Protein AF-A0A958DHJ3-F1 (afdb_monomer_lite)

Structure (mmCIF, N/CA/C/O backbone):
data_AF-A0A958DHJ3-F1
#
_entry.id   AF-A0A958DHJ3-F1
#
loop_
_atom_site.group_PDB
_atom_site.id
_atom_site.type_symbol
_atom_site.label_atom_id
_atom_site.label_alt_id
_atom_site.label_comp_id
_atom_site.label_asym_id
_atom_site.label_entity_id
_atom_site.label_seq_id
_atom_site.pdbx_PDB_ins_code
_atom_site.Cartn_x
_atom_site.Cartn_y
_atom_site.Cartn_z
_atom_site.occupancy
_atom_site.B_iso_or_equiv
_atom_site.auth_seq_id
_atom_site.auth_comp_id
_atom_site.auth_asym_id
_atom_site.auth_atom_id
_atom_site.pdbx_PDB_model_num
ATOM 1 N N . MET A 1 1 ? -9.328 -11.571 18.055 1.00 63.94 1 MET A N 1
ATOM 2 C CA . MET A 1 1 ? -9.477 -10.107 17.894 1.00 63.94 1 MET A CA 1
ATOM 3 C C . MET A 1 1 ? -10.730 -9.614 18.591 1.00 63.94 1 MET A C 1
ATOM 5 O O . MET A 1 1 ? -10.583 -9.025 19.646 1.00 63.94 1 MET A O 1
ATOM 9 N N . HIS A 1 2 ? -11.938 -9.923 18.118 1.00 74.88 2 HIS A N 1
ATOM 10 C CA . HIS A 1 2 ? -13.182 -9.387 18.706 1.00 74.88 2 HIS A CA 1
ATOM 11 C C . HIS A 1 2 ? -13.475 -9.856 20.135 1.00 74.88 2 HIS A C 1
ATOM 13 O O . HIS A 1 2 ? -14.019 -9.101 20.931 1.00 74.88 2 HIS A O 1
ATOM 19 N N . GLN A 1 3 ? -13.058 -11.077 20.484 1.00 73.19 3 GLN A N 1
ATOM 20 C CA . GLN A 1 3 ? -13.177 -11.605 21.851 1.00 73.19 3 GLN A CA 1
ATOM 21 C C . GLN A 1 3 ? -12.155 -10.990 22.823 1.00 73.19 3 GLN A C 1
ATOM 23 O O . GLN A 1 3 ? -12.395 -10.937 24.022 1.00 73.19 3 GLN A O 1
ATOM 28 N N . THR A 1 4 ? -11.015 -10.523 22.308 1.00 80.94 4 THR A N 1
ATOM 29 C CA . THR A 1 4 ? -9.913 -9.950 23.102 1.00 80.94 4 THR A CA 1
ATOM 30 C C . THR A 1 4 ? -10.012 -8.426 23.190 1.00 80.94 4 THR A C 1
ATOM 32 O O . THR A 1 4 ? -9.652 -7.837 24.201 1.00 80.94 4 THR A O 1
ATOM 35 N N . PHE A 1 5 ? -10.530 -7.787 22.141 1.00 82.12 5 PHE A N 1
ATOM 36 C CA . PHE A 1 5 ? -10.710 -6.345 22.020 1.00 82.12 5 PHE A CA 1
ATOM 37 C C . PHE A 1 5 ? -12.178 -6.050 21.717 1.00 82.12 5 PHE A C 1
ATOM 39 O O . PHE A 1 5 ? -12.564 -5.783 20.577 1.00 82.12 5 PHE A O 1
ATOM 46 N N . SER A 1 6 ? -13.003 -6.111 22.759 1.00 79.12 6 SER A N 1
ATOM 47 C CA . SER A 1 6 ? -14.455 -5.936 22.661 1.00 79.12 6 SER A CA 1
ATOM 48 C C . SER A 1 6 ? -14.868 -4.560 22.132 1.00 79.12 6 SER A C 1
ATOM 50 O O . SER A 1 6 ? -15.937 -4.447 21.551 1.00 79.12 6 SER A O 1
ATOM 52 N N . GLN A 1 7 ? -14.022 -3.529 22.237 1.00 87.00 7 GLN A N 1
ATOM 53 C CA . GLN A 1 7 ? -14.271 -2.216 21.622 1.00 87.00 7 GLN A CA 1
ATOM 54 C C . GLN A 1 7 ? -14.120 -2.179 20.086 1.00 87.00 7 GLN A C 1
ATOM 56 O O . GLN A 1 7 ? -14.465 -1.178 19.464 1.00 87.00 7 GLN A O 1
ATOM 61 N N . HIS A 1 8 ? -13.612 -3.243 19.457 1.00 84.56 8 HIS A N 1
ATOM 62 C CA . HIS A 1 8 ? -13.375 -3.308 18.010 1.00 84.56 8 HIS A CA 1
ATOM 63 C C . HIS A 1 8 ? -14.226 -4.393 17.339 1.00 84.56 8 HIS A C 1
ATOM 65 O O . HIS A 1 8 ? -13.747 -5.089 16.448 1.00 84.56 8 HIS A O 1
ATOM 71 N N . GLN A 1 9 ? -15.493 -4.540 17.753 1.00 84.44 9 GLN A N 1
ATOM 72 C CA . GLN A 1 9 ? -16.400 -5.552 17.185 1.00 84.44 9 GLN A CA 1
ATOM 73 C C . GLN A 1 9 ? -16.604 -5.404 15.669 1.00 84.44 9 GLN A C 1
ATOM 75 O O . GLN A 1 9 ? -16.748 -6.402 14.976 1.00 84.44 9 GLN A O 1
ATOM 80 N N . ASN A 1 10 ? -16.544 -4.173 15.161 1.00 87.94 10 ASN A N 1
ATOM 81 C CA . ASN A 1 10 ? -16.767 -3.866 13.745 1.00 87.94 10 ASN A CA 1
ATOM 82 C C . ASN A 1 10 ? -15.486 -3.906 12.903 1.00 87.94 10 ASN A C 1
ATOM 84 O O . ASN A 1 10 ? -15.535 -3.624 11.712 1.00 87.94 10 ASN A O 1
ATOM 88 N N . PHE A 1 11 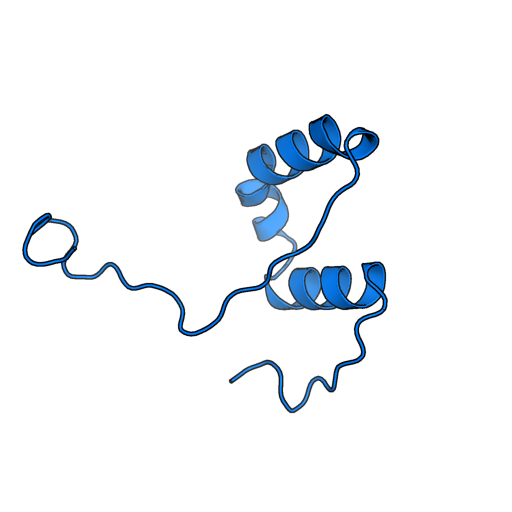? -14.323 -4.149 13.511 1.00 88.25 11 PHE A N 1
ATOM 89 C CA . PHE A 1 11 ? -13.089 -4.222 12.740 1.00 88.25 11 PHE A CA 1
ATOM 90 C C . PHE A 1 11 ? -13.021 -5.560 12.017 1.00 88.25 11 PHE A C 1
ATOM 92 O O . PHE A 1 11 ? -13.034 -6.606 12.659 1.00 88.25 11 PHE A O 1
ATOM 99 N N . GLU A 1 12 ? -12.844 -5.540 10.709 1.00 89.19 12 GLU A N 1
ATOM 100 C CA . GLU A 1 12 ? -12.558 -6.733 9.927 1.00 89.19 12 GLU A CA 1
ATOM 101 C C . GLU A 1 12 ? -11.389 -6.475 8.985 1.00 89.19 12 GLU A C 1
ATOM 103 O O . GLU A 1 12 ? -11.101 -5.338 8.602 1.00 89.19 12 GLU A O 1
ATOM 108 N N . TRP A 1 13 ? -10.672 -7.544 8.658 1.00 86.94 13 TRP A N 1
ATOM 109 C CA . TRP A 1 13 ? -9.701 -7.479 7.582 1.00 86.94 13 TRP A CA 1
ATOM 110 C C . TRP A 1 13 ? -10.446 -7.509 6.255 1.00 86.94 13 TRP A C 1
ATOM 112 O O . TRP A 1 13 ? -11.406 -8.257 6.097 1.00 86.94 13 TRP A O 1
ATOM 122 N N . GLN A 1 14 ? -9.952 -6.732 5.299 1.00 83.56 14 GLN A N 1
ATOM 123 C CA . GLN A 1 14 ? -10.304 -6.903 3.894 1.00 83.56 14 GLN A CA 1
ATOM 124 C C . GLN A 1 14 ? -10.058 -8.353 3.447 1.00 83.56 14 GLN A C 1
ATOM 126 O O . GLN A 1 14 ? -9.091 -8.985 3.882 1.00 83.56 14 GLN A O 1
ATOM 131 N N . GLU A 1 15 ? -10.909 -8.862 2.556 1.00 84.94 15 GLU A N 1
ATOM 132 C CA . GLU A 1 15 ? -10.830 -10.244 2.061 1.00 84.94 15 GLU A CA 1
ATOM 133 C C . GLU A 1 15 ? -9.540 -10.530 1.271 1.00 84.94 15 GLU A C 1
ATOM 135 O O . GLU A 1 15 ? -9.078 -11.670 1.221 1.00 84.94 15 GLU A O 1
ATOM 140 N N . GLY A 1 16 ? -8.919 -9.496 0.690 1.00 84.06 16 GLY A N 1
ATOM 141 C CA . GLY A 1 16 ? -7.694 -9.603 -0.103 1.00 84.06 16 GLY A CA 1
ATOM 142 C C . GLY A 1 16 ? -6.614 -8.599 0.300 1.00 84.06 16 GLY A C 1
ATOM 143 O O . GLY A 1 16 ? -6.892 -7.547 0.868 1.00 84.06 16 GLY A O 1
ATOM 144 N N . TYR A 1 17 ? -5.355 -8.908 -0.019 1.00 86.94 17 TYR A N 1
ATOM 145 C CA . TYR A 1 17 ? -4.225 -7.999 0.185 1.00 86.94 17 TYR A CA 1
ATOM 146 C C . TYR A 1 17 ? -3.204 -8.095 -0.954 1.00 86.94 17 TYR A C 1
ATOM 148 O O . TYR A 1 17 ? -3.090 -9.116 -1.631 1.00 86.94 17 TYR A O 1
ATOM 156 N N . GLY A 1 18 ? -2.437 -7.020 -1.152 1.00 86.62 18 GLY A N 1
ATOM 157 C CA . GLY A 1 18 ? -1.300 -6.977 -2.071 1.00 86.62 18 GLY A CA 1
ATOM 158 C C . GLY A 1 18 ? 0.018 -6.853 -1.313 1.00 86.62 18 GLY A C 1
ATOM 159 O O . GLY A 1 18 ? 0.108 -6.106 -0.339 1.00 86.62 18 GLY A O 1
ATOM 160 N N . ALA A 1 19 ? 1.049 -7.559 -1.773 1.00 91.44 19 ALA A N 1
ATOM 161 C CA . ALA A 1 19 ? 2.405 -7.446 -1.249 1.00 91.44 19 ALA A CA 1
ATOM 162 C C . ALA A 1 19 ? 3.377 -7.145 -2.394 1.00 91.44 19 ALA A C 1
ATOM 164 O O . ALA A 1 19 ? 3.379 -7.834 -3.412 1.00 91.44 19 ALA A O 1
ATOM 165 N N . PHE A 1 20 ? 4.208 -6.118 -2.216 1.00 90.06 20 PHE A N 1
ATOM 166 C CA . PHE A 1 20 ? 5.190 -5.677 -3.205 1.00 90.06 20 PHE A CA 1
ATOM 167 C C . PHE A 1 20 ? 6.559 -5.540 -2.543 1.00 90.06 20 PHE A C 1
ATOM 169 O O . PHE A 1 20 ? 6.677 -4.969 -1.458 1.00 90.06 20 PHE A O 1
ATOM 176 N N . SER A 1 21 ? 7.603 -6.045 -3.196 1.00 91.38 21 SER A N 1
ATOM 177 C CA . SER A 1 21 ? 8.979 -5.851 -2.741 1.00 91.38 21 SER A CA 1
ATOM 178 C C . SER A 1 21 ? 9.490 -4.471 -3.150 1.00 91.38 21 SER A C 1
ATOM 180 O O . SER A 1 21 ? 9.256 -4.015 -4.267 1.00 91.38 21 SER A O 1
ATOM 182 N N . VAL A 1 22 ? 10.236 -3.816 -2.260 1.00 91.19 22 VAL A N 1
ATOM 183 C CA . VAL A 1 22 ? 10.909 -2.542 -2.546 1.00 91.19 22 VAL A CA 1
ATOM 184 C C . VAL A 1 22 ? 12.409 -2.677 -2.306 1.00 91.19 22 VAL A C 1
ATOM 186 O O . VAL A 1 22 ? 12.842 -3.324 -1.355 1.00 91.19 22 VAL A O 1
ATOM 189 N N . SER A 1 23 ? 13.217 -2.066 -3.177 1.00 93.31 23 SER A N 1
ATOM 190 C CA . SER A 1 23 ? 14.664 -1.944 -2.950 1.00 93.31 23 SER A CA 1
ATOM 191 C C . SER A 1 23 ? 14.937 -1.061 -1.730 1.00 93.31 23 SER A C 1
ATOM 193 O O . SER A 1 23 ? 14.213 -0.092 -1.496 1.00 93.31 23 SER A O 1
ATOM 195 N N . ILE A 1 24 ? 16.036 -1.322 -1.016 1.00 94.50 24 ILE A N 1
ATOM 196 C CA . ILE A 1 24 ? 16.497 -0.496 0.110 1.00 94.50 24 ILE A CA 1
ATOM 197 C C . ILE A 1 24 ? 16.647 0.985 -0.273 1.00 94.50 24 ILE A C 1
ATOM 199 O O . ILE A 1 24 ? 16.307 1.870 0.506 1.00 94.50 24 ILE A O 1
ATOM 203 N N . SER A 1 25 ? 17.050 1.267 -1.516 1.00 95.75 25 SER A N 1
ATOM 204 C CA . SER A 1 25 ? 17.164 2.631 -2.050 1.00 95.75 25 SER A CA 1
ATOM 205 C C . SER A 1 25 ? 15.826 3.376 -2.156 1.00 95.75 25 SER A C 1
ATOM 207 O O . SER A 1 25 ? 15.807 4.594 -2.321 1.00 95.75 25 SER A O 1
ATOM 209 N N . HIS A 1 26 ? 14.698 2.667 -2.061 1.00 93.12 26 HIS A N 1
ATOM 210 C CA . HIS A 1 26 ? 13.351 3.234 -2.058 1.00 93.12 26 HIS A CA 1
ATOM 211 C C . HIS A 1 26 ? 12.752 3.368 -0.652 1.00 93.12 26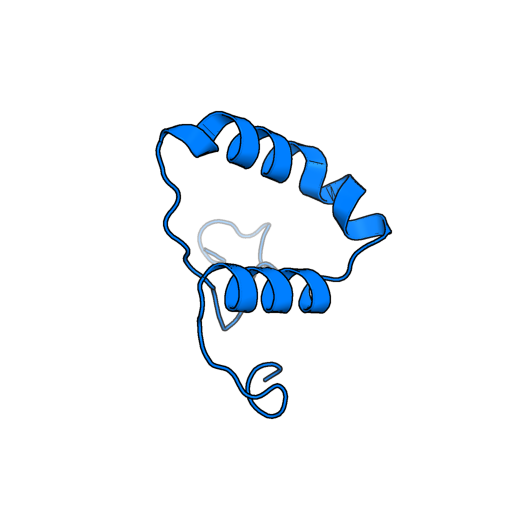 HIS A C 1
ATOM 213 O O . HIS A 1 26 ? 11.601 3.797 -0.543 1.00 93.12 26 HIS A O 1
ATOM 219 N N . LEU A 1 27 ? 13.491 3.040 0.414 1.00 95.44 27 LEU A N 1
ATOM 220 C CA . LEU A 1 27 ? 12.972 3.048 1.784 1.00 95.44 27 LEU A CA 1
ATOM 221 C C . LEU A 1 27 ? 12.399 4.417 2.176 1.00 95.44 27 LEU A C 1
ATOM 223 O O . LEU A 1 27 ? 11.217 4.509 2.504 1.00 95.44 27 LEU A O 1
ATOM 227 N N . ASP A 1 28 ? 13.186 5.487 2.049 1.00 97.25 28 ASP A N 1
ATOM 228 C CA . ASP A 1 28 ? 12.752 6.836 2.442 1.00 97.25 28 ASP A CA 1
ATOM 229 C C . ASP A 1 28 ? 11.540 7.316 1.638 1.00 97.25 28 ASP A C 1
ATOM 231 O O . ASP A 1 28 ? 10.604 7.900 2.187 1.00 97.25 28 ASP A O 1
ATOM 235 N N . LYS A 1 29 ? 11.511 7.003 0.337 1.00 95.44 29 LYS A N 1
ATOM 236 C CA . LYS A 1 29 ? 10.367 7.308 -0.535 1.00 95.44 29 LYS A CA 1
ATOM 237 C C . LYS A 1 29 ? 9.116 6.541 -0.110 1.00 95.44 29 LYS A C 1
ATOM 239 O O . LYS A 1 29 ? 8.030 7.110 -0.118 1.00 95.44 29 LYS A O 1
ATOM 244 N N . THR A 1 30 ? 9.266 5.278 0.286 1.00 94.75 30 THR A N 1
ATOM 245 C CA . THR A 1 30 ? 8.160 4.431 0.756 1.00 94.75 30 THR A CA 1
ATOM 246 C C . THR A 1 30 ? 7.606 4.951 2.080 1.00 94.75 30 THR A C 1
ATOM 248 O O . THR A 1 30 ? 6.395 5.097 2.226 1.00 94.75 30 THR A O 1
ATOM 251 N N . ILE A 1 31 ? 8.484 5.323 3.016 1.00 96.56 31 ILE A N 1
ATOM 252 C CA . ILE A 1 31 ? 8.094 5.938 4.292 1.00 96.56 31 ILE A CA 1
ATOM 253 C C . ILE A 1 31 ? 7.336 7.246 4.048 1.00 96.56 31 ILE A C 1
ATOM 255 O O . ILE A 1 31 ? 6.267 7.459 4.621 1.00 96.56 31 ILE A O 1
ATOM 259 N N . ALA A 1 32 ? 7.871 8.126 3.197 1.00 97.19 32 ALA A N 1
ATOM 260 C CA . ALA A 1 32 ? 7.225 9.391 2.867 1.00 97.19 32 ALA A CA 1
ATOM 261 C C . ALA A 1 32 ? 5.857 9.178 2.204 1.00 97.19 32 ALA A C 1
ATOM 263 O O . ALA A 1 32 ? 4.901 9.876 2.535 1.00 97.19 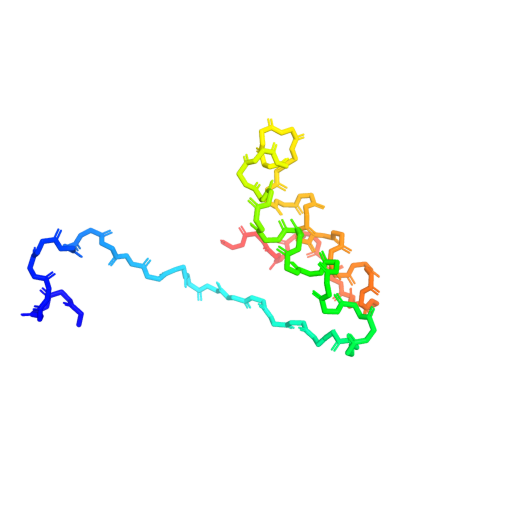32 ALA A O 1
ATOM 264 N N . TYR A 1 33 ? 5.744 8.194 1.313 1.00 93.94 33 TYR A N 1
ATOM 265 C CA . TYR A 1 33 ? 4.484 7.821 0.680 1.00 93.94 33 TYR A CA 1
ATOM 266 C C . TYR A 1 33 ? 3.433 7.363 1.709 1.00 93.94 33 TYR A C 1
ATOM 268 O O . TYR A 1 33 ? 2.330 7.906 1.717 1.00 93.94 33 TYR A O 1
ATOM 276 N N . ILE A 1 34 ? 3.788 6.470 2.645 1.00 94.81 34 ILE A N 1
ATOM 277 C CA . ILE A 1 34 ? 2.875 5.999 3.706 1.00 94.81 34 ILE A CA 1
ATOM 278 C C . ILE A 1 34 ? 2.422 7.161 4.601 1.00 94.81 34 ILE A C 1
ATOM 280 O O . ILE A 1 34 ? 1.235 7.296 4.893 1.00 94.81 34 ILE A O 1
ATOM 284 N N . LYS A 1 35 ? 3.343 8.046 5.004 1.00 97.69 35 LYS A N 1
ATOM 285 C CA . LYS A 1 35 ? 3.020 9.204 5.860 1.00 97.69 35 LYS A CA 1
ATOM 286 C C . LYS A 1 35 ? 2.014 10.162 5.218 1.00 97.69 35 LYS A C 1
ATOM 288 O O . LYS A 1 35 ? 1.209 10.757 5.927 1.00 97.69 35 LYS A O 1
ATOM 293 N N . ASN A 1 36 ? 2.055 10.306 3.894 1.00 96.12 36 ASN A N 1
ATOM 294 C CA . ASN A 1 36 ? 1.208 11.238 3.147 1.00 96.12 36 ASN A CA 1
ATOM 295 C C . ASN A 1 36 ? -0.006 10.561 2.483 1.00 96.12 36 ASN A C 1
ATOM 297 O O . ASN A 1 36 ? -0.741 11.212 1.739 1.00 96.12 36 ASN A O 1
ATOM 301 N N . GLN A 1 37 ? -0.246 9.275 2.759 1.00 94.31 37 GLN A N 1
ATOM 302 C CA . GLN A 1 37 ? -1.258 8.466 2.079 1.00 94.31 37 GLN A CA 1
ATOM 303 C C . GLN A 1 37 ? -2.679 9.045 2.226 1.00 94.31 37 GLN A C 1
ATOM 305 O O . GLN A 1 37 ? -3.442 9.071 1.264 1.00 94.31 37 GLN A O 1
ATOM 310 N N . LYS A 1 38 ? -3.013 9.612 3.395 1.00 95.00 38 LYS A N 1
ATOM 311 C CA . LYS A 1 38 ? -4.312 10.269 3.632 1.00 95.00 38 LYS A CA 1
ATOM 312 C C . LYS A 1 38 ? -4.559 11.454 2.695 1.00 95.00 38 LYS A C 1
ATOM 314 O O . LYS A 1 38 ? -5.674 11.621 2.217 1.00 95.00 38 LYS A O 1
ATOM 319 N N . GLU A 1 39 ? -3.542 12.277 2.451 1.00 95.81 39 GLU A N 1
ATOM 320 C CA . GLU A 1 39 ? -3.656 13.424 1.544 1.00 95.81 39 GLU A CA 1
ATOM 321 C C . GLU A 1 39 ? -3.687 12.968 0.084 1.00 95.81 39 GLU A C 1
ATOM 323 O O . GLU A 1 39 ? -4.502 13.455 -0.693 1.00 95.81 39 GLU A O 1
ATOM 328 N N . HIS A 1 40 ? -2.865 11.977 -0.272 1.00 93.25 40 HIS A N 1
ATOM 329 C CA . HIS A 1 40 ? -2.850 11.384 -1.609 1.00 93.25 40 HIS A CA 1
ATOM 330 C C . HIS A 1 40 ? -4.212 10.780 -1.996 1.00 93.25 40 HIS A C 1
ATOM 332 O O . HIS A 1 40 ? -4.689 10.994 -3.110 1.00 93.25 40 HIS A O 1
ATOM 338 N N . HIS A 1 41 ? -4.895 10.109 -1.063 1.00 95.12 41 HIS A N 1
ATOM 339 C CA . HIS A 1 41 ? -6.216 9.529 -1.324 1.00 95.12 41 HIS A CA 1
ATOM 340 C C . HIS A 1 41 ? -7.377 10.525 -1.354 1.00 95.12 41 HIS A C 1
ATOM 342 O O . HIS A 1 41 ? -8.501 10.132 -1.655 1.00 95.12 41 HIS A O 1
ATOM 348 N N . LYS A 1 42 ? -7.135 11.820 -1.108 1.00 94.88 42 LYS A N 1
ATOM 349 C CA . LYS A 1 42 ? -8.156 12.847 -1.376 1.00 94.88 42 LYS A CA 1
ATOM 350 C C . LYS A 1 42 ? -8.386 13.050 -2.869 1.00 94.88 42 LYS A C 1
ATOM 352 O O . LYS A 1 42 ? -9.473 13.459 -3.260 1.00 94.88 42 LYS A O 1
ATOM 357 N N . THR A 1 43 ? -7.361 12.811 -3.685 1.00 94.44 43 THR A N 1
ATOM 358 C CA . THR A 1 43 ? -7.390 13.063 -5.133 1.00 94.44 43 THR A CA 1
ATOM 359 C C . THR A 1 43 ? -7.193 11.806 -5.966 1.00 94.44 43 THR A C 1
ATOM 361 O O . THR A 1 43 ? -7.427 11.852 -7.170 1.00 94.44 43 THR A O 1
ATOM 364 N N . ARG A 1 44 ? -6.778 10.693 -5.351 1.00 93.88 44 ARG A N 1
ATOM 365 C CA . ARG A 1 44 ? -6.546 9.424 -6.037 1.00 93.88 44 ARG A CA 1
ATOM 366 C C . ARG A 1 44 ? -7.235 8.262 -5.340 1.00 93.88 44 ARG A C 1
ATOM 368 O O . ARG A 1 44 ? -7.011 7.993 -4.159 1.00 93.88 44 ARG A O 1
ATOM 375 N N . THR A 1 45 ? -8.029 7.525 -6.096 1.00 93.88 45 THR A N 1
ATOM 376 C CA . THR A 1 45 ? -8.746 6.357 -5.592 1.00 93.88 45 THR A CA 1
ATOM 377 C C . THR A 1 45 ? -7.800 5.185 -5.328 1.00 93.88 45 THR A C 1
ATOM 379 O O . THR A 1 45 ? -6.717 5.075 -5.910 1.00 93.88 45 THR A O 1
ATOM 382 N N . PHE A 1 46 ? -8.236 4.269 -4.463 1.00 89.25 46 PHE A N 1
ATOM 383 C CA . PHE A 1 46 ? -7.545 2.999 -4.241 1.00 89.25 46 PHE A CA 1
ATOM 384 C C . PHE A 1 46 ? -7.350 2.218 -5.551 1.00 89.25 46 PHE A C 1
ATOM 386 O O . PHE A 1 46 ? -6.258 1.720 -5.807 1.00 89.25 46 PHE A O 1
ATOM 393 N N . GLN A 1 47 ? -8.371 2.167 -6.414 1.00 91.31 47 GLN A N 1
ATOM 394 C CA . GLN A 1 47 ? -8.321 1.423 -7.675 1.00 91.31 47 GLN A CA 1
ATOM 395 C C . GLN A 1 47 ? -7.215 1.945 -8.605 1.00 91.31 47 GLN A C 1
ATOM 397 O O . GLN A 1 47 ? -6.370 1.177 -9.066 1.00 91.31 47 GLN A O 1
ATOM 402 N N . GLU A 1 48 ? -7.150 3.262 -8.822 1.00 93.56 48 GLU A N 1
ATOM 403 C CA . GLU A 1 48 ? -6.110 3.897 -9.648 1.00 93.56 48 GLU A CA 1
ATOM 404 C C . GLU A 1 48 ? -4.695 3.665 -9.109 1.00 93.56 48 GLU A C 1
ATOM 406 O O . GLU A 1 48 ? -3.704 3.646 -9.852 1.00 93.56 48 GLU A O 1
ATOM 411 N N . GLU A 1 49 ? -4.569 3.563 -7.792 1.00 92.56 49 GLU A N 1
ATOM 412 C CA . GLU A 1 49 ? -3.300 3.300 -7.142 1.00 92.56 49 GLU A CA 1
ATOM 413 C C . GLU A 1 49 ? -2.895 1.830 -7.256 1.00 92.56 49 GLU A C 1
ATOM 415 O O . GLU A 1 49 ? -1.769 1.538 -7.670 1.00 92.56 49 GLU A O 1
ATOM 420 N N . TYR A 1 50 ? -3.825 0.916 -6.993 1.00 91.81 50 TYR A N 1
ATOM 421 C CA . TYR A 1 50 ? -3.629 -0.520 -7.129 1.00 91.81 50 TYR A CA 1
ATOM 422 C C . TYR A 1 50 ? -3.207 -0.895 -8.557 1.00 91.81 50 TYR A C 1
ATOM 424 O O . TYR A 1 50 ? -2.154 -1.5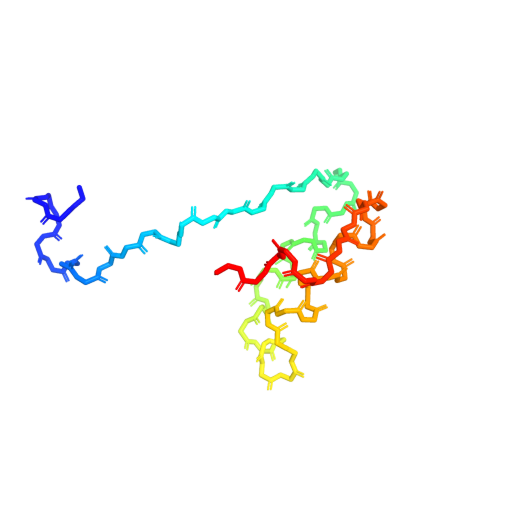06 -8.751 1.00 91.81 50 TYR A O 1
ATOM 432 N N . LEU A 1 51 ? -3.927 -0.408 -9.576 1.00 93.50 51 LEU A N 1
ATOM 433 C CA . LEU A 1 51 ? -3.569 -0.609 -10.987 1.00 93.50 51 LEU A CA 1
ATOM 434 C C . LEU A 1 51 ? -2.173 -0.071 -11.318 1.00 93.50 51 LEU A C 1
ATOM 436 O O . LEU A 1 51 ? -1.419 -0.679 -12.081 1.00 93.50 51 LEU A O 1
ATOM 440 N N . SER A 1 52 ? -1.804 1.074 -10.741 1.00 93.31 52 SER A N 1
ATOM 441 C CA . SER A 1 52 ? -0.469 1.649 -10.902 1.00 93.31 52 SER A CA 1
ATOM 442 C C . SER A 1 52 ? 0.611 0.775 -10.269 1.00 93.31 52 SER A C 1
ATOM 444 O O . SER A 1 52 ? 1.694 0.661 -10.841 1.00 93.31 52 SER A O 1
ATOM 446 N N . PHE A 1 53 ? 0.359 0.154 -9.115 1.00 93.38 53 PHE A N 1
ATOM 447 C CA . PHE A 1 53 ? 1.303 -0.793 -8.520 1.00 93.38 53 PHE A CA 1
ATOM 448 C C . PHE A 1 53 ? 1.477 -2.046 -9.377 1.00 93.38 53 PHE A C 1
ATOM 450 O O . PHE A 1 53 ? 2.619 -2.452 -9.602 1.00 93.38 53 PHE A O 1
ATOM 457 N N . LEU A 1 54 ? 0.391 -2.605 -9.917 1.00 93.56 54 LEU A N 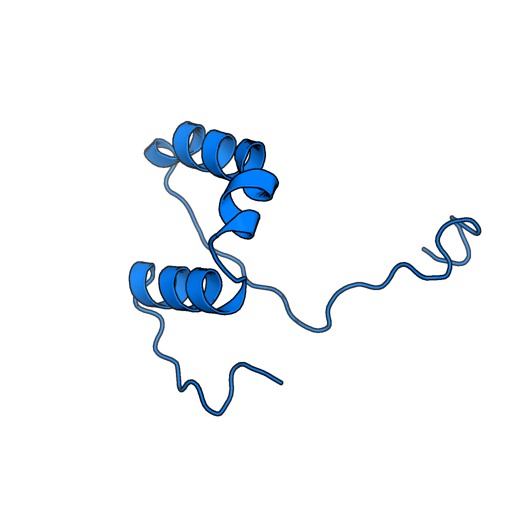1
ATOM 458 C CA . LEU A 1 54 ? 0.465 -3.752 -10.826 1.00 93.56 54 LEU A CA 1
ATOM 459 C C . LEU A 1 54 ? 1.281 -3.420 -12.082 1.00 93.56 54 LEU A C 1
ATOM 461 O O . LEU A 1 54 ? 2.223 -4.140 -12.410 1.00 93.56 54 LEU A O 1
ATOM 465 N N . LYS A 1 55 ? 1.005 -2.271 -12.719 1.00 93.88 55 LYS A N 1
ATOM 466 C CA . LYS A 1 55 ? 1.767 -1.785 -13.884 1.00 93.88 55 LYS A CA 1
ATOM 467 C C . LYS A 1 55 ? 3.252 -1.597 -13.558 1.00 93.88 55 LYS A C 1
ATOM 469 O O . LYS A 1 55 ? 4.101 -2.083 -14.295 1.00 93.88 55 LYS A O 1
ATOM 474 N N . LYS A 1 56 ? 3.581 -0.933 -12.441 1.00 92.12 56 LYS A N 1
ATOM 475 C CA . LYS A 1 56 ? 4.978 -0.693 -12.021 1.00 92.12 56 LYS A CA 1
ATOM 476 C C . LYS A 1 56 ? 5.764 -1.980 -11.777 1.00 92.12 56 LYS A C 1
ATOM 478 O O . LYS A 1 56 ? 6.971 -1.993 -11.991 1.00 92.12 56 LYS A O 1
ATOM 483 N N . ASN A 1 57 ? 5.091 -3.035 -11.326 1.00 91.12 57 ASN A N 1
ATOM 484 C CA . ASN A 1 57 ? 5.705 -4.333 -11.052 1.00 91.12 57 ASN A CA 1
ATOM 485 C C . ASN A 1 57 ? 5.563 -5.324 -12.219 1.00 91.12 57 ASN A C 1
ATOM 487 O O . ASN A 1 57 ? 5.914 -6.487 -12.058 1.00 91.12 57 ASN A O 1
ATOM 491 N N . ASN A 1 58 ? 5.083 -4.878 -13.388 1.00 92.81 58 ASN A N 1
ATOM 492 C CA . ASN A 1 58 ? 4.852 -5.716 -14.570 1.00 92.81 58 ASN A CA 1
ATOM 493 C C . ASN A 1 58 ? 3.980 -6.953 -14.286 1.00 92.81 58 ASN A C 1
ATOM 495 O O . ASN A 1 58 ? 4.186 -8.020 -14.861 1.00 92.81 58 ASN A O 1
ATOM 499 N N . ILE A 1 59 ? 2.998 -6.812 -13.394 1.00 92.56 59 ILE A N 1
ATOM 500 C CA . ILE A 1 59 ? 2.026 -7.866 -13.108 1.00 92.56 59 ILE A CA 1
ATOM 501 C C . ILE A 1 59 ? 0.907 -7.750 -14.140 1.00 92.56 59 ILE A C 1
ATOM 503 O O . ILE A 1 59 ? 0.268 -6.702 -14.244 1.00 92.56 59 ILE A O 1
ATOM 507 N N . ALA A 1 60 ? 0.679 -8.816 -14.906 1.00 92.50 60 ALA A N 1
ATOM 508 C CA 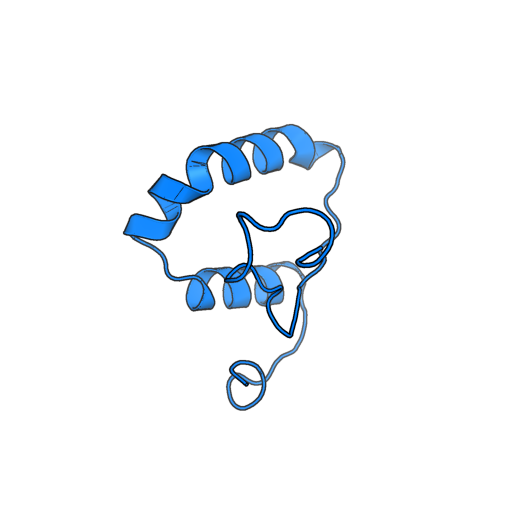. ALA A 1 60 ? -0.452 -8.894 -15.820 1.00 92.50 60 ALA A CA 1
ATOM 509 C C . ALA A 1 60 ? -1.753 -9.051 -15.026 1.00 92.50 60 ALA A C 1
ATOM 511 O O . ALA A 1 60 ? -1.832 -9.854 -14.098 1.00 92.50 60 ALA A O 1
ATOM 512 N N . TYR A 1 61 ? -2.771 -8.292 -15.407 1.00 91.06 61 TYR A N 1
ATOM 513 C CA . TYR A 1 61 ? -4.101 -8.378 -14.824 1.00 91.06 61 TYR A CA 1
ATOM 514 C C . TYR A 1 61 ? -5.150 -8.081 -15.884 1.00 91.06 61 TYR A C 1
ATOM 516 O O . TYR A 1 61 ? -4.874 -7.460 -16.911 1.00 91.06 61 TYR A O 1
ATOM 524 N N . ASP A 1 62 ? -6.366 -8.508 -15.589 1.00 90.12 62 ASP A N 1
ATOM 525 C CA . ASP A 1 62 ? -7.557 -8.164 -16.342 1.00 90.12 62 ASP A CA 1
ATOM 526 C C . ASP A 1 62 ? -8.516 -7.472 -15.377 1.00 90.12 62 ASP A C 1
ATOM 528 O O . ASP A 1 62 ? -8.892 -8.030 -14.344 1.00 90.12 62 ASP A O 1
ATOM 532 N N . GLU A 1 63 ? -8.870 -6.229 -15.704 1.00 86.75 63 GLU A N 1
ATOM 533 C CA . GLU A 1 63 ? -9.691 -5.365 -14.853 1.00 86.75 63 GLU A CA 1
ATOM 534 C C . GLU A 1 63 ? -11.050 -5.989 -14.512 1.00 86.75 63 GLU A C 1
ATOM 536 O O . GLU A 1 63 ? -11.633 -5.655 -13.486 1.00 86.75 63 GLU A O 1
ATOM 541 N N . ARG A 1 64 ? -11.535 -6.947 -15.314 1.00 87.00 64 ARG A N 1
ATOM 542 C CA . ARG A 1 64 ? -12.804 -7.648 -15.072 1.00 87.00 64 ARG A CA 1
ATOM 543 C C . ARG A 1 64 ? -12.781 -8.559 -13.843 1.00 87.00 64 ARG A C 1
ATOM 545 O O . ARG A 1 64 ? -13.850 -8.905 -13.353 1.00 87.00 64 ARG A O 1
ATOM 552 N N . TYR A 1 65 ? -11.602 -8.965 -13.366 1.00 86.12 65 TYR A N 1
ATOM 553 C CA . TYR A 1 65 ? -11.463 -10.012 -12.344 1.00 86.12 65 TYR A CA 1
ATOM 554 C C . TYR A 1 65 ? -10.778 -9.556 -11.048 1.00 86.12 65 TYR A C 1
ATOM 556 O O . TYR A 1 65 ? -10.555 -10.378 -10.166 1.00 86.12 65 TYR A O 1
ATOM 564 N N . ILE A 1 66 ? -10.428 -8.274 -10.915 1.00 86.38 66 ILE A N 1
ATOM 565 C CA . ILE A 1 66 ? -9.643 -7.764 -9.770 1.00 86.38 66 ILE A CA 1
ATOM 566 C C . ILE A 1 66 ? -10.440 -6.884 -8.794 1.00 86.38 66 ILE A C 1
ATOM 568 O O . ILE A 1 66 ? -9.866 -6.370 -7.839 1.00 86.38 66 ILE A O 1
ATOM 572 N N . TRP A 1 67 ? -11.748 -6.721 -9.018 1.00 85.25 67 TRP A N 1
ATOM 573 C CA . TRP A 1 67 ? -12.650 -5.888 -8.205 1.00 85.25 67 TRP A CA 1
ATOM 574 C C . TRP A 1 67 ? -13.723 -6.694 -7.463 1.00 85.25 67 TRP A C 1
ATOM 576 O O . TRP A 1 67 ? -14.830 -6.189 -7.299 1.00 85.25 67 TRP A O 1
ATOM 586 N N . GLY A 1 68 ? -13.409 -7.944 -7.103 1.00 68.56 68 GLY A N 1
ATOM 587 C CA . GLY A 1 68 ? -14.318 -8.854 -6.392 1.00 68.56 68 GLY A CA 1
ATOM 588 C C . GLY A 1 68 ? -15.008 -8.214 -5.195 1.00 68.56 68 GLY A C 1
ATOM 589 O O . GLY A 1 68 ? -14.330 -7.440 -4.481 1.00 68.56 68 GLY A O 1
#

Sequence (68 aa):
MHQTFSQHQNFEWQEGYGAFSVSISHLDKTIAYIKNQKEHHKTRTFQEEYLSFLKKNNIAYDERYIWG

Radius of gyration: 15.58 Å; chains: 1; bounding box: 34×25×39 Å

Secondary structure (DSSP, 8-state):
-TTT-GGGTT----S--------GGGHHHHHHHHHTHHHHTTTS-HHHHHHHHHHHTT----GGGS--

pLDDT: mean 89.82, std 6.57, range [63.94, 97.69]

Foldseek 3Di:
DCVVCVVPVPDDDDPDDDDDDDDPVCVVVVVVCVVCVVVVCVPDPPVNVVVVRCVVVVNDDDPVPPPD